Protein AF-A0A969T684-F1 (afdb_monomer_lite)

Secondary structure (DSSP, 8-state):
-PPPBP--HHHHHHIIIIIS-GGG-----EEEETTEEEE---STTHHHHHHHHHHHHHHHTTB--B--SSTTSS-SEE-SSSSSS-EE------TT--

Radius of gyration: 15.64 Å; chains: 1; bounding box: 39×29×38 Å

Foldseek 3Di:
DDDFDFDAPVRVVCCVCPVVVVVPDDDWDWDADPNDIDTDPDDVCVQVVVLVVVVVVCVVNSADWDADPDCVDFARIARDPDPPDRGDHGDDDDPPDD

Sequence (98 aa):
MVAKRKVTANEIYDLLLNEFKIKEQIGSVEIILGGISAKYNGKDAIGDLLQEWFGEWLKQKDFYFKTRANTQEFPDFLLSEDDKSGFLEIKTFNANAT

Structure (mmCIF, N/CA/C/O backbone):
data_AF-A0A969T684-F1
#
_entry.id   AF-A0A969T684-F1
#
loop_
_atom_site.group_PDB
_atom_site.id
_atom_site.type_symbol
_atom_site.label_atom_id
_atom_site.label_alt_id
_atom_site.label_comp_id
_atom_site.label_asym_id
_atom_site.label_entity_id
_atom_site.label_seq_id
_atom_site.pdbx_PDB_ins_code
_atom_site.Cartn_x
_atom_site.Cartn_y
_atom_site.Cartn_z
_atom_site.occupancy
_atom_site.B_iso_or_equiv
_atom_site.auth_seq_id
_atom_site.auth_comp_id
_atom_site.auth_asym_id
_atom_site.auth_atom_id
_atom_site.pdbx_PDB_model_num
ATOM 1 N N . MET A 1 1 ? -4.956 -17.415 -22.587 1.00 51.22 1 MET A N 1
ATOM 2 C CA . MET A 1 1 ? -4.667 -16.611 -21.383 1.00 51.22 1 MET A CA 1
ATOM 3 C C . MET A 1 1 ? -4.463 -15.182 -21.847 1.00 51.22 1 MET A C 1
ATOM 5 O O . MET A 1 1 ? -3.718 -15.001 -22.802 1.00 51.22 1 MET A O 1
ATOM 9 N N . VAL A 1 2 ? -5.178 -14.209 -21.281 1.00 62.59 2 VAL A N 1
ATOM 10 C CA . VAL A 1 2 ? -4.951 -12.794 -21.615 1.00 62.59 2 VAL A CA 1
ATOM 11 C C . VAL A 1 2 ? -3.630 -12.383 -20.967 1.00 62.59 2 VAL A C 1
ATOM 13 O O . VAL A 1 2 ? -3.374 -12.741 -19.818 1.00 62.59 2 VAL A O 1
ATOM 16 N N . ALA A 1 3 ? -2.751 -11.732 -21.725 1.00 77.38 3 ALA A N 1
ATOM 17 C CA . ALA A 1 3 ? -1.491 -11.241 -21.187 1.00 77.38 3 ALA A CA 1
ATOM 18 C C . ALA A 1 3 ? -1.785 -10.097 -20.208 1.00 77.38 3 ALA A C 1
ATOM 20 O O . ALA A 1 3 ? -2.420 -9.117 -20.593 1.00 77.38 3 ALA A O 1
ATOM 21 N N . LYS A 1 4 ? -1.326 -10.233 -18.958 1.00 87.50 4 LYS A N 1
ATOM 22 C CA . LYS A 1 4 ? -1.467 -9.187 -17.939 1.00 87.50 4 LYS A CA 1
ATOM 23 C C . LYS A 1 4 ? -0.798 -7.894 -18.399 1.00 87.50 4 LYS A C 1
ATOM 25 O O . LYS A 1 4 ? 0.263 -7.925 -19.031 1.00 87.50 4 LYS A O 1
ATOM 30 N N . ARG A 1 5 ? -1.386 -6.750 -18.052 1.00 94.00 5 ARG A N 1
ATOM 31 C CA . ARG A 1 5 ? -0.867 -5.436 -18.445 1.00 94.00 5 ARG A CA 1
ATOM 32 C C . ARG A 1 5 ? 0.401 -5.099 -17.652 1.00 94.00 5 ARG A C 1
ATOM 34 O O . ARG A 1 5 ? 0.404 -5.155 -16.427 1.00 94.00 5 ARG A O 1
ATOM 41 N N . LYS A 1 6 ? 1.473 -4.707 -18.344 1.00 95.62 6 LYS A N 1
ATOM 42 C CA . LYS A 1 6 ? 2.678 -4.148 -17.706 1.00 95.62 6 LYS A CA 1
ATOM 43 C C . LYS A 1 6 ? 2.406 -2.727 -17.216 1.00 95.62 6 LYS A C 1
ATOM 45 O O . LYS A 1 6 ? 1.656 -1.990 -17.857 1.00 95.62 6 LYS A O 1
ATOM 50 N N . VAL A 1 7 ? 3.017 -2.366 -16.093 1.00 96.69 7 VAL A N 1
ATOM 51 C CA . VAL A 1 7 ? 2.857 -1.062 -15.448 1.00 96.69 7 VAL A CA 1
ATOM 52 C C . VAL A 1 7 ? 4.136 -0.701 -14.694 1.00 96.69 7 VAL A C 1
ATOM 54 O O . VAL A 1 7 ? 4.865 -1.580 -14.237 1.00 96.69 7 VAL A O 1
ATOM 57 N N . THR A 1 8 ? 4.421 0.586 -14.568 1.00 97.50 8 THR A N 1
ATOM 58 C CA . THR A 1 8 ? 5.529 1.120 -13.771 1.00 97.50 8 THR A CA 1
ATOM 59 C C . THR A 1 8 ? 5.049 1.632 -12.412 1.00 97.50 8 THR A C 1
ATOM 61 O O . THR A 1 8 ? 3.867 1.909 -12.212 1.00 97.50 8 THR A O 1
ATOM 64 N N . ALA A 1 9 ? 5.976 1.817 -11.468 1.00 97.69 9 ALA A N 1
ATOM 65 C CA . ALA A 1 9 ? 5.662 2.395 -10.160 1.00 97.69 9 ALA A CA 1
ATOM 66 C C . ALA A 1 9 ? 5.037 3.802 -10.268 1.00 97.69 9 ALA A C 1
ATOM 68 O O . ALA A 1 9 ? 4.092 4.106 -9.545 1.00 97.69 9 ALA A O 1
ATOM 69 N N . ASN A 1 10 ? 5.516 4.631 -11.205 1.00 98.06 10 ASN A N 1
ATOM 70 C CA . ASN A 1 10 ? 4.980 5.978 -11.434 1.00 98.06 10 ASN A CA 1
ATOM 71 C C . ASN A 1 10 ? 3.548 5.935 -11.981 1.00 98.06 10 ASN A C 1
ATOM 73 O O . ASN A 1 10 ? 2.689 6.662 -11.498 1.00 98.06 10 ASN A O 1
ATOM 77 N N . GLU A 1 11 ? 3.262 5.040 -12.928 1.00 98.19 11 GLU A N 1
ATOM 78 C CA . GLU A 1 11 ? 1.892 4.861 -13.417 1.00 98.19 11 GLU A CA 1
ATOM 79 C C . GLU A 1 11 ? 0.962 4.370 -12.304 1.00 98.19 11 GLU A C 1
ATOM 81 O O . GLU A 1 11 ? -0.152 4.868 -12.184 1.00 98.19 11 GLU A O 1
ATOM 86 N N . ILE A 1 12 ? 1.403 3.438 -11.450 1.00 98.31 12 ILE A N 1
ATOM 87 C CA . ILE A 1 12 ? 0.600 3.014 -10.293 1.00 98.31 12 ILE A CA 1
ATOM 88 C C . ILE A 1 12 ? 0.332 4.193 -9.349 1.00 98.31 12 ILE A C 1
ATOM 90 O O . ILE A 1 12 ? -0.805 4.365 -8.907 1.00 98.31 12 ILE A O 1
ATOM 94 N N . TYR A 1 13 ? 1.343 5.016 -9.064 1.00 98.25 13 TYR A N 1
ATOM 95 C CA . TYR A 1 13 ? 1.178 6.223 -8.255 1.00 98.25 13 TYR A CA 1
ATOM 96 C C . TYR A 1 13 ? 0.111 7.154 -8.846 1.00 98.25 13 TYR A C 1
ATOM 98 O O . TYR A 1 13 ? -0.816 7.553 -8.136 1.00 98.25 13 TYR A O 1
ATOM 106 N N . ASP A 1 14 ? 0.189 7.437 -10.147 1.00 98.50 14 ASP A N 1
ATOM 107 C CA . ASP A 1 14 ? -0.770 8.302 -10.836 1.00 98.50 14 ASP A CA 1
ATOM 108 C C . ASP A 1 14 ? -2.181 7.705 -10.841 1.00 98.50 14 ASP A C 1
ATOM 110 O O . ASP A 1 14 ? -3.156 8.420 -10.610 1.00 98.50 14 ASP A O 1
ATOM 114 N N . LEU A 1 15 ? -2.311 6.393 -11.040 1.00 98.38 15 LEU A N 1
ATOM 115 C CA . LEU A 1 15 ? -3.595 5.694 -10.978 1.00 98.38 15 LEU A CA 1
ATOM 116 C C . LEU A 1 15 ? -4.200 5.750 -9.572 1.00 98.38 15 LEU A C 1
ATOM 118 O O . LEU A 1 15 ? -5.399 5.992 -9.429 1.00 98.38 15 LEU A O 1
ATOM 122 N N . LEU A 1 16 ? -3.398 5.551 -8.524 1.00 98.31 16 LEU A N 1
ATOM 123 C CA . LEU A 1 16 ? -3.866 5.648 -7.142 1.00 98.31 16 LEU A CA 1
ATOM 124 C C . LEU A 1 16 ? -4.310 7.070 -6.791 1.00 98.31 16 LEU A C 1
ATOM 126 O O . LEU A 1 16 ? -5.348 7.257 -6.151 1.00 98.31 16 LEU A O 1
ATOM 130 N N . LEU A 1 17 ? -3.526 8.071 -7.190 1.00 98.38 17 LEU A N 1
ATOM 131 C CA . LEU A 1 17 ? -3.779 9.460 -6.832 1.00 98.38 17 LEU A CA 1
ATOM 132 C C . LEU A 1 17 ? -4.928 10.065 -7.641 1.00 98.38 17 LEU A C 1
ATOM 134 O O . LEU A 1 17 ? -5.791 10.719 -7.059 1.00 98.38 17 LEU A O 1
ATOM 138 N N . ASN A 1 18 ? -4.943 9.848 -8.955 1.00 98.25 18 ASN A N 1
ATOM 139 C CA . ASN A 1 18 ? -5.804 10.593 -9.873 1.00 98.25 18 ASN A CA 1
ATOM 140 C C . ASN A 1 18 ? -7.073 9.822 -10.255 1.00 98.25 18 ASN A C 1
ATOM 142 O O . ASN A 1 18 ? -8.142 10.425 -10.345 1.00 98.25 18 ASN A O 1
ATOM 146 N N . GLU A 1 19 ? -6.987 8.502 -10.456 1.00 97.31 19 GLU A N 1
ATOM 147 C CA . GLU A 1 19 ? -8.156 7.688 -10.823 1.00 97.31 19 GLU A CA 1
ATOM 148 C C . GLU A 1 19 ? -8.859 7.103 -9.599 1.00 97.31 19 GLU A C 1
ATOM 150 O O . GLU A 1 19 ? -10.058 7.298 -9.412 1.00 97.31 19 GLU A O 1
ATOM 155 N N . PHE A 1 20 ? -8.119 6.388 -8.748 1.00 97.75 20 PHE A N 1
ATOM 156 C CA . PHE A 1 20 ? -8.661 5.797 -7.525 1.00 97.75 20 PHE A CA 1
ATOM 157 C C . PHE A 1 20 ? -8.924 6.853 -6.444 1.00 97.75 20 PHE A C 1
ATOM 159 O O . PHE A 1 20 ? -9.717 6.617 -5.534 1.00 97.75 20 PHE A O 1
ATOM 166 N N . LYS A 1 21 ? -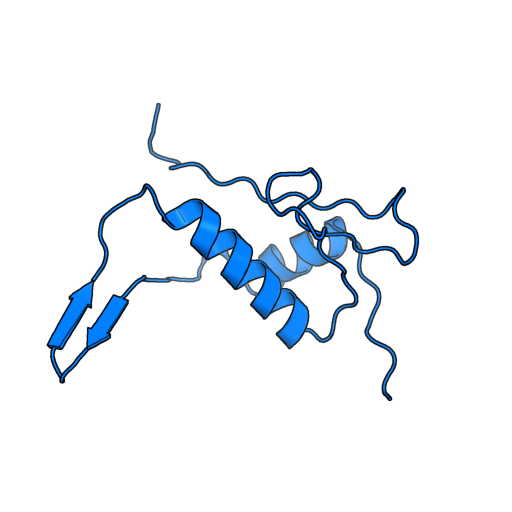8.287 8.027 -6.549 1.00 98.25 21 LYS A N 1
ATOM 167 C CA . LYS A 1 21 ? -8.417 9.137 -5.597 1.00 98.25 21 LYS A CA 1
ATOM 168 C C . LYS A 1 21 ? -8.172 8.695 -4.157 1.00 98.25 21 LYS A C 1
ATOM 170 O O . LYS A 1 21 ? -8.962 8.991 -3.268 1.00 98.25 21 LYS A O 1
ATOM 175 N N . ILE A 1 22 ? -7.070 7.982 -3.913 1.00 97.44 22 ILE A N 1
ATOM 176 C CA . ILE A 1 22 ? -6.790 7.311 -2.630 1.00 97.44 22 ILE A CA 1
ATOM 177 C C . ILE A 1 22 ? -6.931 8.225 -1.398 1.00 97.44 22 ILE A C 1
ATOM 179 O O . ILE A 1 22 ? -7.351 7.769 -0.342 1.00 97.44 22 ILE A O 1
ATOM 183 N N . LYS A 1 23 ? -6.631 9.524 -1.533 1.00 96.88 23 LYS A N 1
ATOM 184 C CA . LYS A 1 23 ? -6.733 10.515 -0.446 1.00 96.88 23 LYS A CA 1
ATOM 185 C C . LYS A 1 23 ? -8.172 10.823 -0.016 1.00 96.88 23 LYS A C 1
ATOM 187 O O . LYS A 1 23 ? -8.370 11.364 1.065 1.00 96.88 23 LYS A O 1
ATOM 192 N N . GLU A 1 24 ? -9.149 10.513 -0.863 1.00 97.88 24 GLU A N 1
ATOM 193 C CA . GLU A 1 24 ? -10.582 10.691 -0.603 1.00 97.88 24 GLU A CA 1
ATOM 194 C C . GLU A 1 24 ? -11.235 9.397 -0.092 1.00 97.88 24 GLU A C 1
ATOM 196 O O . GLU A 1 24 ? -12.390 9.412 0.331 1.00 97.88 24 GLU A O 1
ATOM 201 N N . GLN A 1 25 ? -10.512 8.274 -0.124 1.00 97.31 25 GLN A N 1
ATOM 202 C CA . GLN A 1 25 ? -11.042 6.974 0.270 1.00 97.31 25 GLN A CA 1
ATOM 203 C C . GLN A 1 25 ? -11.021 6.800 1.789 1.00 97.31 25 GLN A C 1
ATOM 205 O O . GLN A 1 25 ? -10.099 7.234 2.481 1.00 97.31 25 GLN A O 1
ATOM 210 N N . ILE A 1 26 ? -12.034 6.106 2.305 1.00 95.38 26 ILE A N 1
ATOM 211 C CA . ILE A 1 26 ? -12.151 5.745 3.719 1.00 95.38 26 ILE A CA 1
ATOM 212 C C . ILE A 1 26 ? -12.149 4.221 3.818 1.00 95.38 26 ILE A C 1
ATOM 214 O O . ILE A 1 26 ? -12.943 3.553 3.161 1.00 95.38 26 ILE A O 1
ATOM 218 N N . GLY A 1 27 ? -11.264 3.679 4.655 1.00 93.31 27 GLY A N 1
ATOM 219 C CA . GLY A 1 27 ? -11.159 2.246 4.928 1.00 93.31 27 GLY A CA 1
ATOM 220 C C . GLY A 1 27 ? -11.306 1.918 6.414 1.00 93.31 27 GLY A C 1
ATOM 221 O O . GLY A 1 27 ? -11.172 2.784 7.283 1.00 93.31 27 GLY A O 1
ATOM 222 N N . SER A 1 28 ? -11.566 0.648 6.714 1.00 94.88 28 SER A N 1
ATOM 223 C CA . SER A 1 28 ? -11.568 0.105 8.074 1.00 94.88 28 SER A CA 1
ATOM 224 C C . SER A 1 28 ? -11.175 -1.365 8.077 1.00 94.88 28 SER A C 1
ATOM 226 O O . SER A 1 28 ? -11.418 -2.068 7.101 1.00 94.88 28 SER A O 1
ATOM 228 N N . VAL A 1 29 ? -10.636 -1.828 9.202 1.00 95.44 29 VAL A N 1
ATOM 229 C CA . VAL A 1 29 ? -10.390 -3.248 9.466 1.00 95.44 29 VAL A CA 1
ATOM 230 C C . VAL A 1 29 ? -11.412 -3.723 10.494 1.00 95.44 29 VAL A C 1
ATOM 232 O O . VAL A 1 29 ? -11.596 -3.095 11.541 1.00 95.44 29 VAL A O 1
ATOM 235 N N . GLU A 1 30 ? -12.095 -4.816 10.182 1.00 95.75 30 GLU A N 1
ATOM 236 C CA . GLU A 1 30 ? -13.171 -5.382 10.989 1.00 95.75 30 GLU A CA 1
ATOM 237 C C . GLU A 1 30 ? -13.070 -6.907 10.963 1.00 95.75 30 GLU A C 1
ATOM 239 O O . GLU A 1 30 ? -12.788 -7.497 9.920 1.00 95.75 30 GLU A O 1
ATOM 244 N N . ILE A 1 31 ? -13.302 -7.543 12.112 1.00 95.50 31 ILE A N 1
ATOM 245 C CA . ILE A 1 31 ? -13.522 -8.987 12.190 1.00 95.50 31 ILE A CA 1
ATOM 246 C C . ILE A 1 31 ? -15.009 -9.249 12.408 1.00 95.50 31 ILE A C 1
ATOM 248 O O . ILE A 1 31 ? -15.619 -8.676 13.311 1.00 95.50 31 ILE A O 1
ATOM 252 N N . ILE A 1 32 ? -15.580 -10.135 11.592 1.00 97.00 32 ILE A N 1
ATOM 253 C CA . ILE A 1 32 ? -16.955 -10.616 11.732 1.00 97.00 32 ILE A CA 1
ATOM 254 C C . ILE A 1 32 ? -16.895 -12.117 11.998 1.00 97.00 32 ILE A C 1
ATOM 256 O O . ILE A 1 32 ? -16.468 -12.889 11.140 1.00 97.00 32 ILE A O 1
ATOM 260 N N . LEU A 1 33 ? -17.315 -12.539 13.190 1.00 97.81 33 LEU A N 1
ATOM 261 C CA . LEU A 1 33 ? -17.265 -13.939 13.609 1.00 97.81 33 LEU A CA 1
ATOM 262 C C . LEU A 1 33 ? -18.495 -14.292 14.448 1.00 97.81 33 LEU A C 1
ATOM 264 O O . LEU A 1 33 ? -18.795 -13.631 15.438 1.00 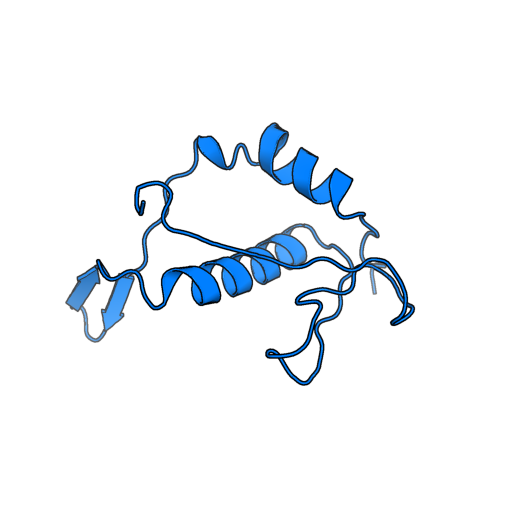97.81 33 LEU A O 1
ATOM 268 N N . GLY A 1 34 ? -19.227 -15.337 14.048 1.00 97.12 34 GLY A N 1
ATOM 269 C CA . GLY A 1 34 ? -20.399 -15.819 14.795 1.00 97.12 34 GLY A CA 1
ATOM 270 C C . GLY A 1 34 ? -21.543 -14.802 14.920 1.00 97.12 34 GLY A C 1
ATOM 271 O O . GLY A 1 34 ? -22.292 -14.850 15.889 1.00 97.12 34 GLY A O 1
ATOM 272 N N . GLY A 1 35 ? -21.663 -13.861 13.976 1.00 96.69 35 GLY A N 1
ATOM 273 C CA . GLY A 1 35 ? -22.660 -12.782 14.020 1.00 96.69 35 GLY A CA 1
ATOM 274 C C . GLY A 1 35 ? -22.265 -11.580 14.885 1.00 96.69 35 GLY A C 1
ATOM 275 O O . GLY A 1 35 ? -23.051 -10.644 15.009 1.00 96.69 35 GLY A O 1
ATOM 276 N N . ILE A 1 36 ? -21.058 -11.577 15.456 1.00 97.50 36 ILE A N 1
ATOM 277 C CA . ILE A 1 36 ? -20.499 -10.456 16.215 1.00 97.50 36 ILE A CA 1
ATOM 278 C C . ILE A 1 36 ? -19.470 -9.743 15.338 1.00 97.50 36 ILE A C 1
ATOM 280 O O . ILE A 1 36 ? -18.638 -10.393 14.704 1.00 97.50 36 ILE A O 1
ATOM 284 N N . SER A 1 37 ? -19.521 -8.411 15.330 1.00 97.56 37 SER A N 1
ATOM 285 C CA . SER A 1 37 ? -18.510 -7.567 14.698 1.00 97.56 37 SER A CA 1
ATOM 286 C C . SER A 1 37 ? -17.653 -6.845 15.744 1.00 97.56 37 SER A C 1
ATOM 288 O O . SER A 1 37 ? -18.175 -6.342 16.744 1.00 97.56 37 SER A O 1
ATOM 290 N N . ALA A 1 38 ? -16.347 -6.756 15.486 1.00 96.88 38 ALA A N 1
ATOM 291 C CA . ALA A 1 38 ? -15.432 -5.883 16.206 1.00 96.88 38 ALA A CA 1
ATOM 292 C C . ALA A 1 38 ? -14.531 -5.104 15.235 1.00 96.88 38 ALA A C 1
ATOM 294 O O . ALA A 1 38 ? -13.805 -5.681 14.422 1.00 96.88 38 ALA A O 1
ATOM 295 N N . LYS A 1 39 ? -14.533 -3.772 15.368 1.00 96.25 39 LYS A N 1
ATOM 296 C CA . LYS A 1 39 ? -13.635 -2.888 14.619 1.00 96.25 39 LYS A CA 1
ATOM 297 C C . LYS A 1 39 ? -12.244 -2.888 15.246 1.00 96.25 39 LYS A C 1
ATOM 299 O O . LYS A 1 39 ? -12.095 -2.640 16.444 1.00 96.25 39 LYS A O 1
ATOM 304 N N . TYR A 1 40 ? -11.225 -3.112 14.427 1.00 95.25 40 TYR A N 1
ATOM 305 C CA . TYR A 1 40 ? -9.839 -3.003 14.855 1.00 95.25 40 TYR A CA 1
ATOM 306 C C . TYR A 1 40 ? -9.419 -1.528 14.901 1.00 95.25 40 TYR A C 1
ATOM 308 O O . TYR A 1 40 ? -9.505 -0.808 13.907 1.00 95.25 40 TYR A O 1
ATOM 316 N N . ASN A 1 41 ? -8.977 -1.080 16.079 1.00 92.19 41 ASN A N 1
ATOM 317 C CA . ASN A 1 41 ? -8.531 0.298 16.332 1.00 92.19 41 ASN A CA 1
ATOM 318 C C . ASN A 1 41 ? -7.023 0.386 16.644 1.00 92.19 41 ASN A C 1
ATOM 320 O O . ASN A 1 41 ? -6.531 1.452 17.018 1.00 92.19 41 ASN A O 1
ATOM 324 N N . GLY A 1 42 ? -6.301 -0.736 16.534 1.00 92.06 42 GLY A N 1
ATOM 325 C CA . GLY A 1 42 ? -4.847 -0.782 16.667 1.00 92.06 42 GLY A CA 1
ATOM 326 C C . GLY A 1 42 ? -4.136 -0.189 15.448 1.00 92.06 42 GLY A C 1
ATOM 327 O O . GLY A 1 42 ? -4.765 0.229 14.475 1.00 92.06 42 GLY A O 1
ATOM 328 N N . LYS A 1 43 ? -2.805 -0.127 15.517 1.00 91.38 43 LYS A N 1
ATOM 329 C CA . LYS A 1 43 ? -1.952 0.427 14.446 1.00 91.38 43 LYS A CA 1
ATOM 330 C C . LYS A 1 43 ? -0.877 -0.546 13.971 1.00 91.38 43 LYS A C 1
ATOM 332 O O . LYS A 1 43 ? -0.334 -0.357 12.891 1.00 91.38 43 LYS A O 1
ATOM 337 N N . ASP A 1 44 ? -0.581 -1.557 14.776 1.00 92.44 44 ASP A N 1
ATOM 338 C CA . ASP A 1 44 ? 0.492 -2.531 14.603 1.00 92.44 44 ASP A CA 1
ATOM 339 C C . ASP A 1 44 ? 0.327 -3.381 13.338 1.00 92.44 44 ASP A C 1
ATOM 341 O O . ASP A 1 44 ? 1.310 -3.599 12.644 1.00 92.44 44 ASP A O 1
ATOM 345 N N . ALA A 1 45 ? -0.900 -3.761 12.973 1.00 93.25 45 ALA A N 1
ATOM 346 C CA . ALA A 1 45 ? -1.158 -4.563 11.773 1.00 93.25 45 ALA A CA 1
ATOM 347 C C . ALA A 1 45 ? -1.462 -3.734 10.508 1.00 93.25 45 ALA A C 1
ATOM 349 O O . ALA A 1 45 ? -1.622 -4.290 9.426 1.00 93.25 45 ALA A O 1
ATOM 350 N N . ILE A 1 46 ? -1.594 -2.404 10.612 1.00 94.12 46 ILE A N 1
ATOM 351 C CA . ILE A 1 46 ? -2.108 -1.580 9.501 1.00 94.12 46 ILE A CA 1
ATOM 352 C C . ILE A 1 46 ? -1.156 -1.568 8.298 1.00 94.12 46 ILE A C 1
ATOM 354 O O . ILE A 1 46 ? -1.626 -1.514 7.164 1.00 94.12 46 ILE A O 1
ATOM 358 N N . GLY A 1 47 ? 0.157 -1.622 8.532 1.00 93.62 47 GLY A N 1
ATOM 359 C CA . GLY A 1 47 ? 1.144 -1.640 7.450 1.00 93.62 47 GLY A CA 1
ATOM 360 C C . GLY A 1 47 ? 1.036 -2.887 6.580 1.00 93.62 47 GLY A C 1
ATOM 361 O O . GLY A 1 47 ? 0.821 -2.772 5.374 1.00 93.62 47 GLY A O 1
ATOM 362 N N . ASP A 1 48 ? 1.081 -4.058 7.214 1.00 93.56 48 ASP A N 1
ATOM 363 C CA . ASP A 1 48 ? 0.979 -5.352 6.534 1.00 93.56 48 ASP A CA 1
ATOM 364 C C . ASP A 1 48 ? -0.356 -5.477 5.781 1.00 93.56 48 ASP A C 1
ATOM 366 O O . ASP A 1 48 ? -0.388 -5.835 4.603 1.00 93.56 48 ASP A O 1
ATOM 370 N N . LEU A 1 49 ? -1.464 -5.067 6.411 1.00 95.62 49 LEU A N 1
ATOM 371 C CA . LEU A 1 49 ? -2.791 -5.094 5.787 1.00 95.62 49 LEU A CA 1
ATOM 372 C C . LEU A 1 49 ? -2.898 -4.160 4.569 1.00 95.62 49 LEU A C 1
ATOM 374 O O . LEU A 1 49 ? -3.579 -4.491 3.597 1.00 95.62 49 LEU A O 1
ATOM 378 N N . LEU A 1 50 ? -2.235 -2.998 4.585 1.00 96.06 50 LEU A N 1
ATOM 379 C CA . LEU A 1 50 ? -2.196 -2.094 3.429 1.00 96.06 50 LEU A CA 1
ATOM 380 C C . LEU A 1 50 ? -1.352 -2.661 2.281 1.00 96.06 50 LEU A C 1
ATOM 382 O O . LEU A 1 50 ? -1.720 -2.476 1.120 1.00 96.06 50 LEU A O 1
ATOM 386 N N . GLN A 1 51 ? -0.259 -3.364 2.582 1.00 95.50 51 GLN A N 1
ATOM 387 C CA . GLN A 1 51 ? 0.546 -4.061 1.577 1.00 95.50 51 GLN A CA 1
ATOM 388 C C . GLN A 1 51 ? -0.248 -5.195 0.911 1.00 95.50 51 GLN A C 1
ATOM 390 O O . GLN A 1 51 ? -0.259 -5.295 -0.319 1.00 95.50 51 GLN A O 1
ATOM 395 N N . GLU A 1 52 ? -0.972 -6.000 1.691 1.00 95.31 52 GLU A N 1
ATOM 396 C CA . GLU A 1 52 ? -1.867 -7.038 1.161 1.00 95.31 52 GLU A CA 1
ATOM 397 C C . GLU A 1 52 ? -2.987 -6.441 0.299 1.00 95.31 52 GLU A C 1
ATOM 399 O O . GLU A 1 52 ? -3.199 -6.873 -0.839 1.00 95.31 52 GLU A O 1
ATOM 404 N N . TRP A 1 53 ? -3.661 -5.397 0.798 1.00 97.31 53 TRP A N 1
ATOM 405 C CA . TRP A 1 53 ? -4.692 -4.678 0.047 1.00 97.31 53 TRP A CA 1
ATOM 406 C C . TRP A 1 53 ? -4.158 -4.142 -1.286 1.00 97.31 53 TRP A C 1
ATOM 408 O O . TRP A 1 53 ? -4.822 -4.265 -2.318 1.00 97.31 53 TRP A O 1
ATOM 418 N N . PHE A 1 54 ? -2.947 -3.583 -1.292 1.00 97.75 54 PHE A N 1
ATOM 419 C CA . PHE A 1 54 ? -2.329 -3.065 -2.506 1.00 97.75 54 PHE A CA 1
ATOM 420 C C . PHE A 1 54 ? -2.059 -4.179 -3.530 1.00 97.75 54 PHE A C 1
ATOM 422 O O . PHE A 1 54 ? -2.324 -4.001 -4.721 1.00 97.75 54 PHE A O 1
ATOM 429 N N . GLY A 1 55 ? -1.631 -5.362 -3.078 1.00 97.06 55 GLY A N 1
ATOM 430 C CA . GLY A 1 55 ? -1.504 -6.544 -3.932 1.00 97.06 55 GLY A CA 1
ATOM 431 C C . GLY A 1 55 ? -2.830 -6.960 -4.581 1.00 97.06 55 GLY A C 1
ATOM 432 O O . GLY A 1 55 ? -2.866 -7.257 -5.778 1.00 97.06 55 GLY A O 1
ATOM 433 N N . GLU A 1 56 ? -3.936 -6.938 -3.834 1.00 97.81 56 GLU A N 1
ATOM 434 C CA . GLU A 1 56 ? -5.275 -7.199 -4.385 1.00 97.81 56 GLU A CA 1
ATOM 435 C C . GLU A 1 56 ? -5.724 -6.111 -5.367 1.00 97.81 56 GLU A C 1
ATOM 437 O O . GLU A 1 56 ? -6.288 -6.419 -6.420 1.00 97.81 56 GLU A O 1
ATOM 442 N N . TRP A 1 57 ? -5.417 -4.844 -5.090 1.00 98.12 57 TRP A N 1
ATOM 443 C CA . TRP A 1 57 ? -5.701 -3.742 -6.009 1.00 98.12 57 TRP A CA 1
ATOM 444 C C . TRP A 1 57 ? -4.964 -3.906 -7.350 1.00 98.12 57 TRP A C 1
ATOM 446 O O . TRP A 1 57 ? -5.578 -3.754 -8.410 1.00 98.12 57 TRP A O 1
ATOM 456 N N . LEU A 1 58 ? -3.685 -4.311 -7.333 1.00 97.56 58 LEU A N 1
ATOM 457 C CA . LEU A 1 58 ? -2.928 -4.625 -8.555 1.00 97.56 58 LEU A CA 1
ATOM 458 C C . LEU A 1 58 ? -3.565 -5.777 -9.348 1.00 97.56 58 LEU A C 1
ATOM 460 O O . LEU A 1 58 ? -3.657 -5.701 -10.577 1.00 97.56 58 LEU A O 1
ATOM 464 N N . LYS A 1 59 ? -4.042 -6.829 -8.664 1.00 96.69 59 LYS A N 1
ATOM 465 C CA . LYS A 1 59 ? -4.754 -7.953 -9.304 1.00 96.69 59 LYS A CA 1
ATOM 466 C C . LYS A 1 59 ? -6.061 -7.497 -9.950 1.00 96.69 59 LYS A C 1
ATOM 468 O O . LYS A 1 59 ? -6.331 -7.886 -11.083 1.00 96.69 59 LYS A O 1
ATOM 473 N N . GLN A 1 60 ? -6.848 -6.659 -9.273 1.00 96.50 60 GLN A N 1
ATOM 474 C CA . GLN A 1 60 ? -8.116 -6.135 -9.802 1.00 96.50 60 GLN A CA 1
ATOM 475 C C . GLN A 1 60 ? -7.928 -5.266 -11.053 1.00 96.50 60 GLN A C 1
ATOM 477 O O . GLN A 1 60 ? -8.815 -5.212 -11.903 1.00 96.50 60 GLN A O 1
ATOM 482 N N . LYS A 1 61 ? -6.775 -4.603 -11.189 1.00 95.56 61 LYS A N 1
ATOM 483 C CA . LYS A 1 61 ? -6.398 -3.833 -12.386 1.00 95.56 61 LYS A CA 1
ATOM 484 C C . LYS A 1 61 ? -5.783 -4.685 -13.507 1.00 95.56 61 LYS A C 1
ATOM 486 O O . LYS A 1 61 ? -5.410 -4.135 -14.540 1.00 95.56 61 LYS A O 1
ATOM 491 N N . ASP A 1 62 ? -5.695 -6.001 -13.309 1.00 96.00 62 ASP A N 1
ATOM 492 C CA . ASP A 1 62 ? -5.068 -6.969 -14.218 1.00 96.00 62 ASP A CA 1
ATOM 493 C C . ASP A 1 62 ? -3.608 -6.619 -14.568 1.00 96.00 62 ASP A C 1
ATOM 495 O O . ASP A 1 62 ? -3.128 -6.818 -15.690 1.00 96.00 62 ASP A O 1
ATOM 499 N N . PHE A 1 63 ? -2.880 -6.070 -13.587 1.00 97.06 63 PHE A N 1
ATOM 500 C CA . PHE A 1 63 ? -1.466 -5.765 -13.747 1.00 97.06 63 PHE A CA 1
ATOM 501 C C . PHE A 1 63 ? -0.587 -6.992 -13.536 1.00 97.06 63 PHE A C 1
ATOM 503 O O . PHE A 1 63 ? -0.831 -7.855 -12.685 1.00 97.06 63 PHE A O 1
ATOM 510 N N . TYR A 1 64 ? 0.480 -7.056 -14.323 1.00 96.44 64 TYR A N 1
ATOM 511 C CA . TYR A 1 64 ? 1.568 -7.984 -14.089 1.00 96.44 64 TYR A CA 1
ATOM 512 C C . TYR A 1 64 ? 2.374 -7.528 -12.871 1.00 96.44 64 TYR A C 1
ATOM 514 O O . TYR A 1 64 ? 2.826 -6.387 -12.808 1.00 96.44 64 TYR A O 1
ATOM 522 N N . PHE A 1 65 ? 2.590 -8.445 -11.934 1.00 96.62 65 PHE A N 1
ATOM 523 C CA . PHE A 1 65 ? 3.573 -8.310 -10.870 1.00 96.62 65 PHE A CA 1
ATOM 524 C C . PHE A 1 65 ? 3.932 -9.698 -10.328 1.00 96.62 65 PHE A C 1
ATOM 526 O O . PHE A 1 65 ? 3.169 -10.659 -10.490 1.00 96.62 65 PHE A O 1
ATOM 533 N N . LYS A 1 66 ? 5.077 -9.794 -9.658 1.00 95.12 66 LYS A N 1
ATOM 534 C CA . LYS A 1 66 ? 5.483 -10.936 -8.831 1.00 95.12 66 LYS A CA 1
ATOM 535 C C . LYS A 1 66 ? 5.779 -10.449 -7.415 1.00 95.12 66 LYS A C 1
ATOM 537 O O . LYS A 1 66 ? 6.105 -9.281 -7.219 1.00 95.12 66 LYS A O 1
ATOM 542 N N . THR A 1 67 ? 5.721 -11.356 -6.454 1.00 92.94 67 THR A N 1
ATOM 543 C CA . THR A 1 67 ? 6.232 -11.153 -5.093 1.00 92.94 67 THR A CA 1
ATOM 544 C C . THR A 1 67 ? 7.415 -12.087 -4.870 1.00 92.94 67 THR A C 1
ATOM 546 O O . THR A 1 67 ? 7.528 -13.125 -5.534 1.00 92.94 67 THR A O 1
ATOM 549 N N . ARG A 1 68 ? 8.310 -11.744 -3.943 1.00 85.81 68 ARG A N 1
ATOM 550 C CA . ARG A 1 68 ? 9.351 -12.682 -3.507 1.00 85.81 68 ARG A CA 1
ATOM 551 C C . ARG A 1 68 ? 8.740 -13.812 -2.680 1.00 85.81 68 ARG A C 1
ATOM 553 O O . ARG A 1 68 ? 7.687 -13.650 -2.071 1.00 85.81 68 ARG A O 1
ATOM 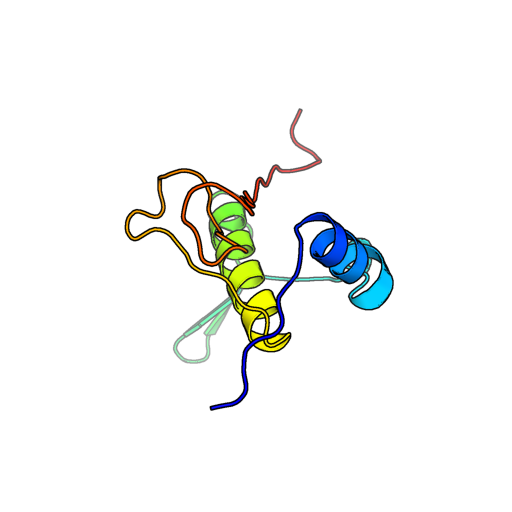560 N N . ALA A 1 69 ? 9.413 -14.963 -2.658 1.00 84.00 69 ALA A N 1
ATOM 561 C CA . ALA A 1 69 ? 9.012 -16.085 -1.807 1.00 84.00 69 ALA A CA 1
ATOM 562 C C . ALA A 1 69 ? 9.154 -15.743 -0.314 1.00 84.00 69 ALA A C 1
ATOM 564 O O . ALA A 1 69 ? 8.349 -16.183 0.501 1.00 84.00 69 ALA A O 1
ATOM 565 N N . ASN A 1 70 ? 10.169 -14.945 0.027 1.00 83.31 70 ASN A N 1
ATOM 566 C CA . ASN A 1 70 ? 10.360 -14.388 1.356 1.00 83.31 70 ASN A CA 1
ATOM 567 C C . ASN A 1 70 ? 9.794 -12.962 1.397 1.00 83.31 70 ASN A C 1
ATOM 569 O O . ASN A 1 70 ? 10.353 -12.063 0.774 1.00 83.31 70 ASN A O 1
ATOM 573 N N . THR A 1 71 ? 8.697 -12.756 2.124 1.00 74.06 71 THR A N 1
ATOM 574 C CA . THR A 1 71 ? 8.008 -11.457 2.220 1.00 74.06 71 THR A CA 1
ATOM 575 C C . THR A 1 71 ? 8.751 -10.430 3.076 1.00 74.06 71 THR A C 1
ATOM 577 O O . THR A 1 71 ? 8.377 -9.266 3.075 1.00 74.06 71 THR A O 1
ATOM 580 N N . GLN A 1 72 ? 9.812 -10.831 3.787 1.00 75.75 72 GLN A N 1
ATOM 581 C CA . GLN A 1 72 ? 10.673 -9.920 4.556 1.00 75.75 72 GLN A CA 1
ATOM 582 C C . GLN A 1 72 ? 11.856 -9.378 3.732 1.00 75.75 72 GLN A C 1
ATOM 584 O O . GLN A 1 72 ? 12.735 -8.708 4.275 1.00 75.75 72 GLN A O 1
ATOM 589 N N . GLU A 1 73 ? 11.917 -9.685 2.433 1.00 86.94 73 GLU A N 1
ATOM 590 C CA . GLU A 1 73 ? 12.953 -9.197 1.523 1.00 86.94 73 GLU A CA 1
ATOM 591 C C . GLU A 1 73 ? 12.432 -8.111 0.587 1.00 86.94 73 GLU A C 1
ATOM 593 O O . GLU A 1 73 ? 11.394 -8.263 -0.048 1.00 86.94 73 GLU A O 1
ATOM 598 N N . PHE A 1 74 ? 13.244 -7.071 0.399 1.00 88.62 74 PHE A N 1
ATOM 599 C CA . PHE A 1 74 ? 13.013 -6.064 -0.630 1.00 88.62 74 PHE A CA 1
ATOM 600 C C . PHE A 1 74 ? 13.125 -6.649 -2.061 1.00 88.62 74 PHE A C 1
ATOM 602 O O . PHE A 1 74 ? 14.062 -7.412 -2.334 1.00 88.62 74 PHE A O 1
ATOM 609 N N . PRO A 1 75 ? 12.302 -6.196 -3.030 1.00 94.44 75 PRO A N 1
ATOM 610 C CA . PRO A 1 75 ? 11.108 -5.370 -2.843 1.00 94.44 75 PRO A CA 1
ATOM 611 C C . PRO A 1 75 ? 9.860 -6.215 -2.543 1.00 94.44 75 PRO A C 1
ATOM 613 O O . PRO A 1 75 ? 9.807 -7.389 -2.923 1.00 94.44 75 PRO A O 1
ATOM 616 N N . ASP A 1 76 ? 8.821 -5.579 -2.004 1.00 95.31 76 ASP A N 1
ATOM 617 C CA . ASP A 1 76 ? 7.490 -6.183 -1.838 1.00 95.31 76 ASP A CA 1
ATOM 618 C C . ASP A 1 76 ? 6.908 -6.684 -3.174 1.00 95.31 76 ASP A C 1
ATOM 620 O O . ASP A 1 76 ? 6.354 -7.787 -3.257 1.00 95.31 76 ASP A O 1
ATOM 624 N N . PHE A 1 77 ? 7.071 -5.893 -4.243 1.00 96.25 77 PHE A N 1
ATOM 625 C CA . PHE A 1 77 ? 6.560 -6.188 -5.581 1.00 96.25 77 PHE A CA 1
ATOM 626 C C . PHE A 1 77 ? 7.626 -6.008 -6.674 1.00 96.25 77 PHE A C 1
ATOM 628 O O . PHE A 1 77 ? 8.414 -5.060 -6.685 1.00 96.25 77 PHE A O 1
ATOM 635 N N . LEU A 1 78 ? 7.600 -6.918 -7.648 1.00 96.62 78 LEU A N 1
ATOM 636 C CA . LEU A 1 78 ? 8.388 -6.894 -8.881 1.00 96.62 78 LEU A CA 1
ATOM 637 C C . LEU A 1 78 ? 7.454 -6.678 -10.075 1.00 96.62 78 LEU A C 1
ATOM 639 O O . LEU A 1 78 ? 6.677 -7.568 -10.422 1.00 96.62 78 LEU A O 1
ATOM 643 N N . LEU A 1 79 ? 7.539 -5.515 -10.718 1.00 97.06 79 LEU A N 1
ATOM 644 C CA . LEU A 1 79 ? 6.702 -5.129 -11.864 1.00 97.06 79 LEU A CA 1
ATOM 645 C C . LEU A 1 79 ? 7.288 -5.562 -13.222 1.00 97.06 79 LEU A C 1
ATOM 647 O O . LEU A 1 79 ? 6.629 -5.445 -14.256 1.00 97.06 79 LEU A O 1
ATOM 651 N N . SER A 1 80 ? 8.519 -6.077 -13.219 1.00 95.19 80 SER A N 1
ATOM 652 C CA . SER A 1 80 ? 9.229 -6.576 -14.399 1.00 95.19 80 SER A CA 1
ATOM 653 C C . SER A 1 80 ? 9.279 -8.106 -14.440 1.00 95.19 80 SER A C 1
ATOM 655 O O . SER A 1 80 ? 9.141 -8.805 -13.433 1.00 95.19 80 SER A O 1
ATOM 657 N N . GLU A 1 81 ? 9.476 -8.656 -15.638 1.00 92.12 81 GLU A N 1
ATOM 658 C CA . GLU A 1 81 ? 9.689 -10.097 -15.818 1.00 92.12 81 GLU A CA 1
ATOM 659 C C . GLU A 1 81 ? 11.052 -10.550 -15.293 1.00 92.12 81 GLU A C 1
ATOM 6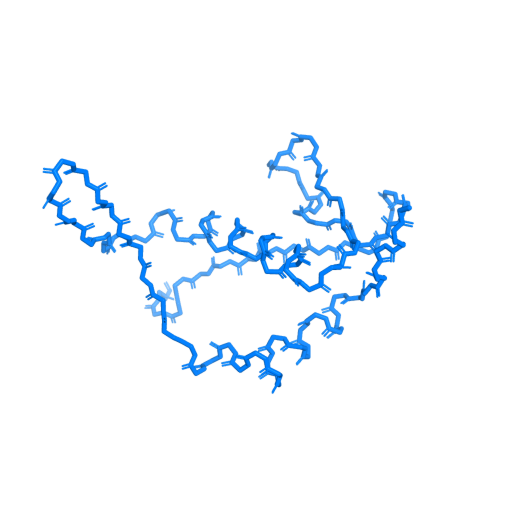61 O O . GLU A 1 81 ? 11.156 -11.649 -14.747 1.00 92.12 81 GLU A O 1
ATOM 666 N N . ASP A 1 82 ? 12.069 -9.693 -15.387 1.00 91.69 82 ASP A N 1
ATOM 667 C CA . ASP A 1 82 ? 13.339 -9.903 -14.699 1.00 91.69 82 ASP A CA 1
ATOM 668 C C . ASP A 1 82 ? 13.231 -9.615 -13.190 1.00 91.69 82 ASP A C 1
ATOM 670 O O . ASP A 1 82 ? 12.322 -8.928 -12.729 1.00 91.69 82 ASP A O 1
ATOM 674 N N . ASP A 1 83 ? 14.173 -10.156 -12.417 1.00 88.62 83 ASP A N 1
ATOM 675 C CA . ASP A 1 83 ? 14.260 -9.956 -10.961 1.00 88.62 83 ASP A CA 1
ATOM 676 C C . ASP A 1 83 ? 15.249 -8.833 -10.582 1.00 88.62 83 ASP A C 1
ATOM 678 O O . ASP A 1 83 ? 15.780 -8.804 -9.470 1.00 88.62 83 ASP A O 1
ATOM 682 N N . LYS A 1 84 ? 15.565 -7.928 -11.519 1.00 91.50 84 LYS A N 1
ATOM 683 C CA . LYS A 1 84 ? 16.612 -6.897 -11.370 1.00 91.50 84 LYS A CA 1
ATOM 684 C C . LYS A 1 84 ? 16.091 -5.467 -11.533 1.00 91.50 84 LYS A C 1
ATOM 686 O O . LYS A 1 84 ? 16.839 -4.523 -11.287 1.00 91.50 84 LYS A O 1
ATOM 691 N N . SER A 1 85 ? 14.847 -5.303 -11.963 1.00 93.81 85 SER A N 1
ATOM 692 C CA . SER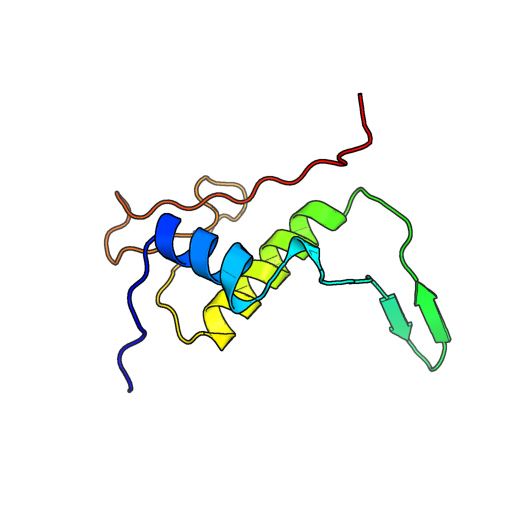 A 1 85 ? 14.216 -4.021 -12.252 1.00 93.81 85 SER A CA 1
ATOM 693 C C . SER A 1 85 ? 12.738 -4.018 -11.849 1.00 93.81 85 SER A C 1
ATOM 695 O O . SER A 1 85 ? 12.197 -5.021 -11.386 1.00 93.81 85 SER A O 1
ATOM 697 N N . GLY A 1 86 ? 12.078 -2.864 -12.001 1.00 95.56 86 GLY A N 1
ATOM 698 C CA . GLY A 1 86 ? 10.651 -2.732 -11.692 1.00 95.56 86 GLY A CA 1
ATOM 699 C C . GLY A 1 86 ? 10.336 -2.927 -10.208 1.00 95.56 86 GLY A C 1
ATOM 700 O O . GLY A 1 86 ? 9.270 -3.431 -9.874 1.00 95.56 86 GLY A O 1
ATOM 701 N N . PHE A 1 87 ? 11.276 -2.583 -9.326 1.00 97.00 87 PHE A N 1
ATOM 702 C CA . PHE A 1 87 ? 11.115 -2.726 -7.883 1.00 97.00 87 PHE A CA 1
ATOM 703 C C . PHE A 1 87 ? 10.080 -1.737 -7.352 1.00 97.00 87 PHE A C 1
ATOM 705 O O . PHE A 1 87 ? 10.137 -0.547 -7.668 1.00 97.00 87 PHE A O 1
ATOM 712 N N . LEU A 1 88 ? 9.163 -2.231 -6.525 1.00 97.25 88 LEU A N 1
ATOM 713 C CA . LEU A 1 88 ? 8.161 -1.427 -5.846 1.00 97.25 88 LEU A CA 1
ATOM 714 C C . LEU A 1 88 ? 8.021 -1.896 -4.396 1.00 97.25 88 LEU A C 1
ATOM 716 O O . LEU A 1 88 ? 7.667 -3.041 -4.140 1.00 97.25 88 LEU A O 1
ATOM 720 N N . GLU A 1 89 ? 8.285 -0.979 -3.473 1.00 96.56 89 GLU A N 1
ATOM 721 C CA . GLU A 1 89 ? 8.226 -1.197 -2.029 1.00 96.56 89 GLU A CA 1
ATOM 722 C C . GLU A 1 89 ? 7.110 -0.344 -1.428 1.00 96.56 89 GLU A C 1
ATOM 724 O O . GLU A 1 89 ? 6.987 0.843 -1.754 1.00 96.56 89 GLU A O 1
ATOM 729 N N . ILE A 1 90 ? 6.329 -0.922 -0.523 1.00 94.88 90 ILE A N 1
ATOM 730 C CA . ILE A 1 90 ? 5.304 -0.226 0.241 1.00 94.88 90 ILE A CA 1
ATOM 731 C 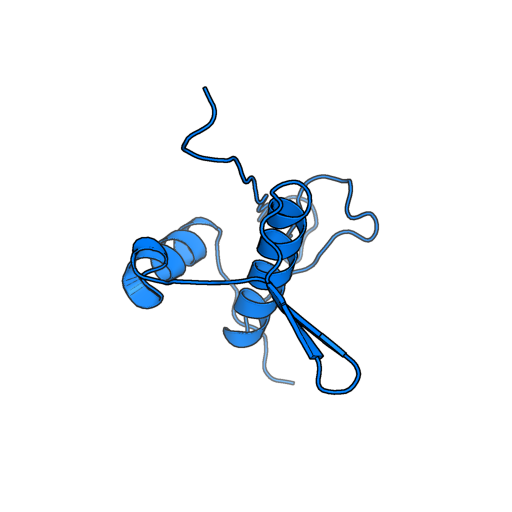C . ILE A 1 90 ? 5.864 0.114 1.619 1.00 94.88 90 ILE A C 1
ATOM 733 O O . ILE A 1 90 ? 6.431 -0.708 2.336 1.00 94.88 90 ILE A O 1
ATOM 737 N N . LYS A 1 91 ? 5.708 1.380 2.008 1.00 93.50 91 LYS A N 1
ATOM 738 C CA . LYS A 1 91 ? 6.037 1.849 3.353 1.00 93.50 91 LYS A CA 1
ATOM 739 C C . LYS A 1 91 ? 4.879 2.645 3.912 1.00 93.50 91 LYS A C 1
ATOM 741 O O . LYS A 1 91 ? 4.331 3.528 3.256 1.00 93.50 91 LYS A O 1
ATOM 746 N N . THR A 1 92 ? 4.536 2.336 5.152 1.00 93.31 92 THR A N 1
ATOM 747 C CA . THR A 1 92 ? 3.421 2.945 5.867 1.00 93.31 92 THR A CA 1
ATOM 748 C C . THR A 1 92 ? 3.904 3.476 7.199 1.00 93.31 92 THR A C 1
ATOM 750 O O . THR A 1 92 ? 4.651 2.806 7.911 1.00 93.31 92 THR A O 1
ATOM 753 N N . PHE A 1 93 ? 3.431 4.656 7.568 1.00 93.56 93 PHE A N 1
ATOM 754 C CA . PHE A 1 93 ? 3.652 5.226 8.886 1.00 93.56 93 PHE A CA 1
ATOM 755 C C . PHE A 1 93 ? 2.395 5.967 9.326 1.00 93.56 93 PHE A C 1
ATOM 757 O O . PHE A 1 93 ? 1.597 6.431 8.510 1.00 93.56 93 PHE A O 1
ATOM 764 N N . ASN A 1 94 ? 2.205 6.075 10.637 1.00 92.75 94 ASN A N 1
ATOM 765 C CA . ASN A 1 94 ? 1.142 6.903 11.183 1.00 92.75 94 ASN A CA 1
ATOM 766 C C . ASN A 1 94 ? 1.517 8.378 10.980 1.00 92.75 94 ASN A C 1
ATOM 768 O O . ASN A 1 94 ? 2.425 8.861 11.645 1.00 92.75 94 ASN A O 1
ATOM 772 N N . ALA A 1 95 ? 0.792 9.097 10.119 1.00 91.31 95 ALA A N 1
ATOM 773 C CA . ALA A 1 95 ? 1.061 10.505 9.803 1.00 91.31 95 ALA A CA 1
ATOM 774 C C . ALA A 1 95 ? 1.004 11.454 11.018 1.00 91.31 95 ALA A C 1
ATOM 776 O O . ALA A 1 95 ? 1.539 12.554 10.961 1.00 91.31 95 ALA A O 1
ATOM 777 N N . ASN A 1 96 ? 0.367 11.022 12.112 1.00 91.44 96 ASN A N 1
ATOM 778 C CA . ASN A 1 96 ? 0.282 11.774 13.366 1.00 91.44 96 ASN A CA 1
ATOM 779 C C . ASN A 1 96 ? 1.330 11.342 14.409 1.00 91.44 96 ASN A C 1
ATOM 781 O O . ASN A 1 96 ? 1.255 11.788 15.551 1.00 91.44 96 ASN A O 1
ATOM 785 N N . ALA A 1 97 ? 2.220 10.398 14.089 1.00 86.44 97 ALA A N 1
ATOM 786 C CA . ALA A 1 97 ? 3.340 10.054 14.961 1.00 86.44 97 ALA A CA 1
ATOM 787 C C . ALA A 1 97 ? 4.508 11.006 14.674 1.00 86.44 97 ALA A C 1
ATOM 789 O O . ALA A 1 97 ? 4.871 11.187 13.513 1.00 86.44 97 ALA A O 1
ATOM 790 N N . THR A 1 98 ? 5.050 11.613 15.730 1.00 64.38 98 THR A N 1
ATOM 791 C CA . THR A 1 98 ? 6.227 12.493 15.690 1.00 64.38 98 THR A CA 1
ATOM 792 C C . THR A 1 98 ? 7.509 11.704 15.904 1.00 64.38 98 THR A C 1
ATOM 794 O O . THR A 1 98 ? 7.468 10.746 16.711 1.00 64.38 98 THR A O 1
#

pLDDT: mean 93.29, std 7.67, range [51.22, 98.5]